Protein AF-A0A843DAU1-F1 (afdb_monomer_lite)

Structure (mmCIF, N/CA/C/O backbone):
data_AF-A0A843DAU1-F1
#
_entry.id   AF-A0A843DAU1-F1
#
loop_
_atom_site.group_PDB
_atom_site.id
_atom_site.type_symbol
_atom_site.label_atom_id
_atom_site.label_alt_id
_atom_site.label_comp_id
_atom_site.label_asym_id
_atom_site.label_entity_id
_atom_site.label_seq_id
_atom_site.pdbx_PDB_ins_code
_atom_site.Cartn_x
_atom_site.Cartn_y
_atom_site.Cartn_z
_atom_site.occupancy
_atom_site.B_iso_or_equiv
_atom_site.auth_seq_id
_atom_site.auth_comp_id
_atom_site.auth_asym_id
_atom_site.auth_atom_id
_atom_site.pdbx_PDB_model_num
ATOM 1 N N . GLN A 1 1 ? 5.925 8.953 -1.052 1.00 65.69 1 GLN A N 1
ATOM 2 C CA . GLN A 1 1 ? 5.528 7.533 -1.038 1.00 65.69 1 GLN A CA 1
ATOM 3 C C . GLN A 1 1 ? 5.490 7.031 0.390 1.00 65.69 1 GLN A C 1
ATOM 5 O O . GLN A 1 1 ? 6.469 7.208 1.109 1.00 65.69 1 GLN A O 1
ATOM 10 N N . THR A 1 2 ? 4.393 6.396 0.791 1.00 75.38 2 THR A N 1
ATOM 11 C CA . THR A 1 2 ? 4.360 5.571 2.000 1.00 75.38 2 THR A CA 1
ATOM 12 C C . THR A 1 2 ? 3.882 4.187 1.604 1.00 75.38 2 THR A C 1
ATOM 14 O O . THR A 1 2 ? 2.744 4.015 1.172 1.00 75.38 2 THR A O 1
ATOM 17 N N . GLU A 1 3 ? 4.768 3.208 1.730 1.00 75.12 3 GLU A N 1
ATOM 18 C CA . GLU A 1 3 ? 4.460 1.812 1.466 1.00 75.12 3 GLU A CA 1
ATOM 19 C C . GLU A 1 3 ? 4.422 1.049 2.784 1.00 75.12 3 GLU A C 1
ATOM 21 O O . GLU A 1 3 ? 5.352 1.128 3.590 1.00 75.12 3 GLU A O 1
ATOM 26 N N . VAL A 1 4 ? 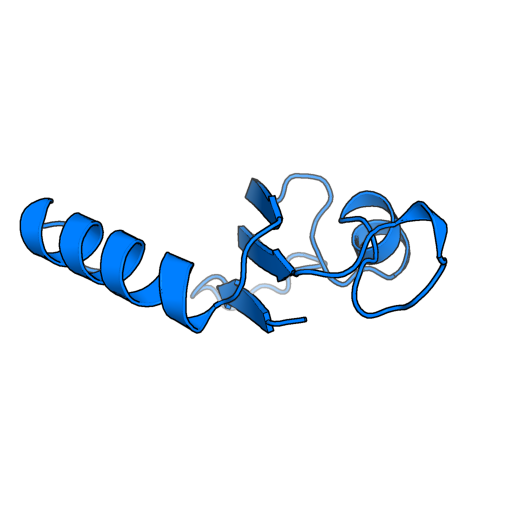3.322 0.340 3.015 1.00 72.88 4 VAL A N 1
ATOM 27 C CA . VAL A 1 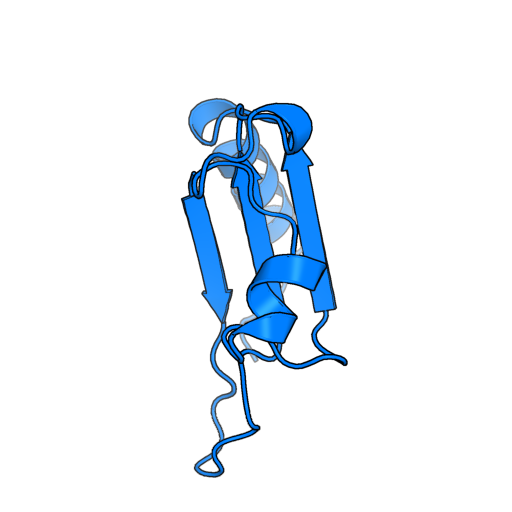4 ? 3.174 -0.555 4.155 1.00 72.88 4 VAL A CA 1
ATOM 28 C C . VAL A 1 4 ? 3.260 -1.975 3.637 1.00 72.88 4 VAL A C 1
ATOM 30 O O . VAL A 1 4 ? 2.445 -2.425 2.829 1.00 72.88 4 VAL A O 1
ATOM 33 N N . ILE A 1 5 ? 4.272 -2.668 4.132 1.00 69.81 5 ILE A N 1
ATOM 34 C CA . ILE A 1 5 ? 4.648 -3.996 3.695 1.00 69.81 5 ILE A CA 1
ATOM 35 C C . ILE A 1 5 ? 4.433 -4.959 4.854 1.00 69.81 5 ILE A C 1
ATOM 37 O O . ILE A 1 5 ? 4.901 -4.716 5.969 1.00 69.81 5 ILE A O 1
ATOM 41 N N . PHE A 1 6 ? 3.761 -6.077 4.584 1.00 62.59 6 PHE A N 1
ATOM 42 C CA . PHE A 1 6 ? 3.529 -7.107 5.590 1.00 62.59 6 PHE A CA 1
ATOM 43 C C . PHE A 1 6 ? 4.346 -8.362 5.253 1.00 62.59 6 PHE A C 1
ATOM 45 O O . PHE A 1 6 ? 4.070 -9.023 4.246 1.00 62.59 6 PHE A O 1
ATOM 52 N N . PRO A 1 7 ? 5.362 -8.710 6.066 1.00 58.59 7 PRO A N 1
ATOM 53 C CA . PRO A 1 7 ? 6.052 -9.983 5.929 1.00 58.59 7 PRO A CA 1
ATOM 54 C C . PRO A 1 7 ? 5.142 -11.125 6.392 1.00 58.59 7 PRO A C 1
ATOM 56 O O . PRO A 1 7 ? 4.356 -10.977 7.330 1.00 58.59 7 PRO A O 1
ATOM 59 N N . LYS A 1 8 ? 5.274 -12.293 5.759 1.00 60.06 8 LYS A N 1
ATOM 60 C CA . LYS A 1 8 ? 4.657 -13.518 6.267 1.00 60.06 8 LYS A CA 1
ATOM 61 C C . LYS A 1 8 ? 5.418 -13.996 7.503 1.00 60.06 8 LYS A C 1
ATOM 63 O O . LYS A 1 8 ? 6.642 -14.010 7.502 1.00 60.06 8 LYS A O 1
ATOM 68 N N . TYR A 1 9 ? 4.695 -14.448 8.524 1.00 58.34 9 TYR A N 1
ATOM 69 C CA . TYR A 1 9 ? 5.241 -14.935 9.801 1.00 58.34 9 TYR A CA 1
ATOM 70 C C . TYR A 1 9 ? 5.934 -16.317 9.746 1.00 58.34 9 TYR A C 1
ATOM 72 O O . TYR A 1 9 ? 6.161 -16.920 10.789 1.00 58.34 9 TYR A O 1
ATOM 80 N N . HIS A 1 10 ? 6.267 -16.846 8.563 1.00 55.75 10 HIS A N 1
ATOM 81 C CA . HIS A 1 10 ? 6.872 -18.177 8.415 1.00 55.75 10 HIS A CA 1
ATOM 82 C C . HIS A 1 10 ? 8.324 -18.098 7.922 1.00 55.75 10 HIS A C 1
ATOM 84 O O . HIS A 1 10 ? 8.615 -17.343 7.000 1.00 55.75 10 HIS A O 1
ATOM 90 N N . ASP A 1 11 ? 9.190 -18.949 8.486 1.00 57.03 11 ASP A N 1
ATOM 91 C CA . ASP A 1 11 ? 10.657 -19.054 8.302 1.00 57.0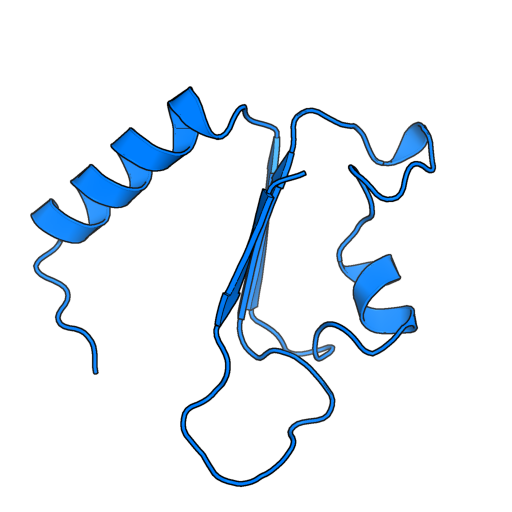3 11 ASP A CA 1
ATOM 92 C C . ASP A 1 11 ? 11.174 -19.336 6.869 1.00 57.03 11 ASP A C 1
ATOM 94 O O . ASP A 1 11 ? 12.360 -19.598 6.664 1.00 57.03 11 ASP A O 1
ATOM 98 N N . HIS A 1 12 ? 10.326 -19.273 5.841 1.00 59.66 12 HIS A N 1
ATOM 99 C CA . HIS A 1 12 ? 10.733 -19.493 4.453 1.00 59.66 12 HIS A CA 1
ATOM 100 C C . HIS A 1 12 ? 10.670 -18.188 3.658 1.00 59.66 12 HIS A C 1
ATOM 102 O O . HIS A 1 12 ? 9.613 -17.573 3.535 1.00 59.66 12 HIS A O 1
ATOM 108 N N . TYR A 1 13 ? 11.803 -17.776 3.081 1.00 62.62 13 TYR A N 1
ATOM 109 C CA . TYR A 1 13 ? 11.871 -16.624 2.183 1.00 62.62 13 TYR A CA 1
ATOM 110 C C . TYR A 1 13 ? 11.053 -16.898 0.911 1.00 62.62 13 TYR A C 1
ATOM 112 O O . TYR A 1 13 ? 11.378 -17.794 0.136 1.00 62.62 13 TYR A O 1
ATOM 120 N N . LEU A 1 14 ? 9.979 -16.131 0.700 1.00 62.31 14 LEU A N 1
ATOM 121 C CA . LEU A 1 14 ? 9.007 -16.345 -0.385 1.00 62.31 14 LEU A CA 1
ATOM 122 C C . LEU A 1 14 ? 9.351 -15.629 -1.700 1.00 62.31 14 LEU A C 1
ATOM 124 O O . LEU A 1 14 ? 8.506 -15.578 -2.592 1.00 62.31 14 LEU A O 1
ATOM 128 N N . GLY A 1 15 ? 10.552 -15.058 -1.826 1.00 70.44 15 GLY A N 1
ATOM 129 C CA . GLY A 1 15 ? 10.937 -14.296 -3.020 1.00 70.44 15 GLY A CA 1
ATOM 130 C C . GLY A 1 15 ? 10.232 -12.941 -3.149 1.00 70.44 15 GLY A C 1
ATOM 131 O O . GLY A 1 15 ? 10.055 -12.461 -4.262 1.00 70.44 15 GLY A O 1
ATOM 132 N N . GLY A 1 16 ? 9.790 -12.357 -2.029 1.00 76.88 16 GLY A N 1
ATOM 133 C CA . GLY A 1 16 ? 9.149 -11.042 -1.972 1.00 76.88 16 GLY A CA 1
ATOM 134 C C . GLY A 1 16 ? 8.031 -10.967 -0.931 1.00 76.88 16 GLY A C 1
ATOM 135 O O . GLY A 1 16 ? 7.663 -11.964 -0.300 1.00 76.88 16 GLY A O 1
ATOM 136 N N . HIS A 1 17 ? 7.486 -9.769 -0.740 1.00 82.00 17 HIS A N 1
ATOM 137 C CA . HIS A 1 17 ? 6.386 -9.526 0.196 1.00 82.00 17 HIS A CA 1
ATOM 138 C C . HIS A 1 17 ? 5.061 -10.149 -0.275 1.00 82.00 17 HIS A C 1
ATOM 140 O O . HIS A 1 17 ? 4.768 -10.163 -1.468 1.00 82.00 17 HIS A O 1
ATOM 146 N N . GLU A 1 18 ? 4.256 -10.678 0.659 1.00 82.62 18 GLU A N 1
ATOM 147 C CA . GLU A 1 18 ? 2.966 -11.336 0.360 1.00 82.62 18 GLU A CA 1
ATOM 148 C C . GLU A 1 18 ? 1.825 -10.320 0.193 1.00 82.62 18 GLU A C 1
ATOM 150 O O . GLU A 1 18 ? 0.899 -10.544 -0.590 1.00 82.62 18 GLU A O 1
ATOM 155 N N . PHE A 1 19 ? 1.922 -9.180 0.884 1.00 85.06 19 PHE A N 1
ATOM 156 C CA . PHE A 1 19 ? 0.988 -8.064 0.781 1.00 85.06 19 PHE A CA 1
ATOM 157 C C . PHE A 1 19 ? 1.746 -6.742 0.667 1.00 85.06 19 PHE A C 1
ATOM 159 O O . PHE A 1 19 ? 2.700 -6.515 1.418 1.00 85.06 19 PHE A O 1
ATOM 166 N N . ALA A 1 20 ? 1.272 -5.865 -0.215 1.00 88.69 20 ALA A N 1
ATOM 167 C CA . ALA A 1 20 ? 1.816 -4.527 -0.401 1.00 88.69 20 ALA A CA 1
ATOM 168 C C . ALA A 1 20 ? 0.685 -3.499 -0.539 1.00 88.69 20 ALA A C 1
ATOM 170 O O . ALA A 1 20 ? -0.243 -3.662 -1.334 1.00 88.69 20 ALA A O 1
ATOM 171 N N . LEU A 1 21 ? 0.745 -2.434 0.255 1.00 90.00 21 LEU A N 1
ATOM 172 C CA . LEU A 1 21 ? -0.201 -1.327 0.195 1.00 90.00 21 LEU A CA 1
ATOM 173 C C . LEU A 1 21 ? 0.579 -0.030 0.050 1.00 90.00 21 LEU A C 1
ATOM 175 O O . LEU A 1 21 ? 1.386 0.305 0.916 1.00 90.00 21 LEU A O 1
ATOM 179 N N . GLN A 1 22 ? 0.325 0.707 -1.024 1.00 91.44 22 GLN A N 1
ATOM 180 C CA . GLN A 1 22 ? 1.031 1.949 -1.302 1.00 91.44 22 GLN A CA 1
ATOM 181 C C . GLN A 1 22 ? 0.058 3.125 -1.300 1.00 91.44 22 GLN A C 1
ATOM 183 O O . GLN A 1 22 ? -0.921 3.135 -2.045 1.00 91.44 22 GLN A O 1
ATOM 188 N N . TYR A 1 23 ? 0.361 4.130 -0.481 1.00 93.12 23 TYR A N 1
ATOM 189 C CA . TYR A 1 23 ? -0.262 5.446 -0.542 1.00 93.12 23 TYR A CA 1
ATOM 190 C C . TYR A 1 23 ? 0.721 6.410 -1.192 1.00 93.12 23 TYR A C 1
ATOM 192 O O . TYR A 1 23 ? 1.857 6.581 -0.724 1.00 93.12 23 TYR A O 1
ATOM 200 N N . THR A 1 24 ? 0.304 7.022 -2.291 1.00 91.94 24 THR A N 1
ATOM 201 C CA . THR A 1 24 ? 1.153 7.962 -3.011 1.00 91.94 24 THR A CA 1
ATOM 202 C C . THR A 1 24 ? 0.343 9.108 -3.589 1.00 91.94 24 THR A C 1
ATOM 204 O O . THR A 1 24 ? -0.802 8.944 -3.984 1.00 91.94 24 THR A O 1
ATOM 207 N N . THR A 1 25 ? 0.934 10.292 -3.622 1.00 91.81 25 THR A N 1
ATOM 208 C CA . THR A 1 25 ? 0.425 11.440 -4.382 1.00 91.81 25 THR A CA 1
ATOM 209 C C . THR A 1 25 ? 1.155 11.592 -5.712 1.00 91.81 25 THR A C 1
ATOM 211 O O . THR A 1 25 ? 0.778 12.430 -6.527 1.00 91.81 25 THR A O 1
ATOM 214 N N . ASP A 1 26 ? 2.197 10.787 -5.925 1.00 89.25 26 ASP A N 1
ATOM 215 C CA . ASP A 1 26 ? 3.029 10.821 -7.114 1.00 89.25 26 ASP A CA 1
ATOM 216 C C . ASP A 1 26 ? 2.462 9.893 -8.187 1.00 89.25 26 ASP A C 1
ATOM 218 O O . ASP A 1 26 ? 1.903 8.837 -7.886 1.00 89.25 26 ASP A O 1
ATOM 222 N N . ALA A 1 27 ? 2.596 10.297 -9.444 1.00 86.12 27 ALA A N 1
ATOM 223 C CA . ALA A 1 27 ? 2.036 9.576 -10.573 1.00 86.12 27 ALA A CA 1
ATOM 224 C C . ALA A 1 27 ? 3.130 8.800 -11.323 1.00 86.12 27 ALA A C 1
ATOM 226 O O . ALA A 1 27 ? 4.220 9.330 -11.546 1.00 86.12 27 ALA A O 1
ATOM 227 N N . PRO A 1 28 ? 2.837 7.580 -11.808 1.00 83.69 28 PRO A N 1
ATOM 228 C CA . PRO A 1 28 ? 3.849 6.707 -12.407 1.00 83.69 28 PRO A CA 1
ATOM 229 C C . PRO A 1 28 ? 4.492 7.285 -13.678 1.00 83.69 28 PRO A C 1
ATOM 231 O O . PRO A 1 28 ? 5.628 6.954 -14.001 1.00 83.69 28 PRO A O 1
ATOM 234 N N . HIS A 1 29 ? 3.807 8.184 -14.397 1.00 84.38 29 HIS A N 1
ATOM 235 C CA . HIS A 1 29 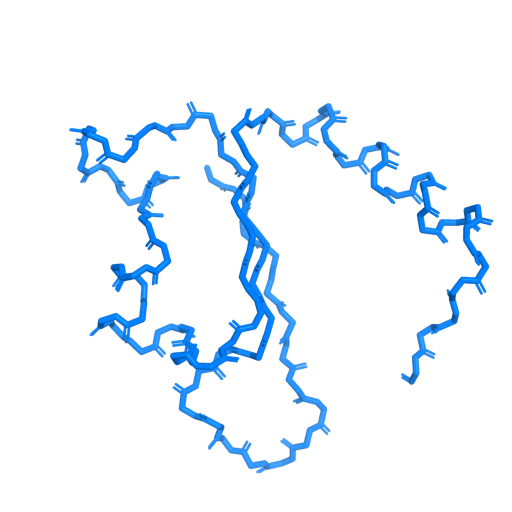? 4.321 8.777 -15.638 1.00 84.38 29 HIS A CA 1
ATOM 236 C C . HIS A 1 29 ? 5.529 9.703 -15.436 1.00 84.38 29 HIS A C 1
ATOM 238 O O . HIS A 1 29 ? 6.238 9.981 -16.401 1.00 84.38 29 HIS A O 1
ATOM 244 N N . TRP A 1 30 ? 5.783 10.169 -14.209 1.00 84.00 30 TRP A N 1
ATOM 245 C CA . TRP A 1 30 ? 6.978 10.953 -13.896 1.00 84.00 30 TRP A CA 1
ATOM 246 C C . TRP A 1 30 ? 8.247 10.096 -13.813 1.00 84.00 30 TRP A C 1
ATOM 248 O O . TRP A 1 30 ? 9.345 10.645 -13.800 1.00 84.00 30 TRP A O 1
ATOM 258 N N . GLY A 1 31 ? 8.115 8.763 -13.756 1.00 82.06 31 GLY A N 1
ATOM 259 C CA . GLY A 1 31 ? 9.249 7.840 -13.650 1.00 82.06 31 GLY A CA 1
ATOM 260 C C . GLY A 1 31 ? 10.017 7.954 -12.328 1.00 82.06 31 GLY A C 1
ATOM 261 O O . GLY A 1 31 ? 11.159 7.511 -12.231 1.00 82.06 31 GLY A O 1
ATOM 262 N N . GLY A 1 32 ? 9.421 8.587 -11.316 1.00 83.75 32 GLY A N 1
ATOM 263 C CA . GLY A 1 32 ? 9.989 8.687 -9.980 1.00 83.75 32 GLY A CA 1
ATOM 264 C C . GLY A 1 32 ? 9.755 7.411 -9.177 1.00 83.75 32 GLY A C 1
ATOM 265 O O . GLY A 1 32 ? 8.683 6.814 -9.243 1.00 83.75 32 GLY A O 1
ATOM 266 N N . LEU A 1 33 ? 10.725 7.041 -8.333 1.00 82.88 33 LEU A N 1
ATOM 267 C CA . LEU A 1 33 ? 10.584 5.896 -7.422 1.00 82.88 33 LEU A CA 1
ATOM 268 C C . LEU A 1 33 ? 9.363 6.043 -6.500 1.00 82.88 33 LEU A C 1
ATOM 270 O O . LEU A 1 33 ? 8.714 5.053 -6.192 1.00 82.88 33 LEU A O 1
ATOM 274 N N . SER A 1 34 ? 9.024 7.284 -6.126 1.00 82.19 34 SER A N 1
ATOM 275 C CA . SER A 1 34 ? 7.902 7.616 -5.241 1.00 82.19 34 SER A CA 1
ATOM 276 C C . SER A 1 34 ? 6.520 7.208 -5.774 1.00 82.19 34 SER A C 1
ATOM 278 O O . SER A 1 34 ? 5.583 7.027 -4.989 1.00 82.19 34 SER A O 1
ATOM 280 N N . GLY A 1 35 ? 6.381 7.096 -7.094 1.00 82.00 35 GLY A N 1
ATOM 281 C CA . GLY A 1 35 ? 5.157 6.697 -7.787 1.00 82.00 35 GLY A CA 1
ATOM 282 C C . GLY A 1 35 ? 5.313 5.392 -8.564 1.00 82.00 35 GLY A C 1
ATOM 283 O O . GLY A 1 35 ? 4.491 5.131 -9.444 1.00 82.00 35 GLY A O 1
ATOM 284 N N . CYS A 1 36 ? 6.360 4.599 -8.289 1.00 86.50 36 CYS A N 1
ATOM 285 C CA . CYS A 1 36 ? 6.620 3.376 -9.042 1.00 86.50 36 CYS A CA 1
ATOM 286 C C . CYS A 1 36 ? 5.434 2.411 -8.940 1.00 86.50 36 CYS A C 1
ATOM 288 O O . CYS A 1 36 ? 4.795 2.270 -7.889 1.00 86.50 36 CYS A O 1
ATOM 290 N N . THR A 1 37 ? 5.143 1.738 -10.050 1.00 89.12 37 THR A N 1
ATOM 291 C CA . THR A 1 37 ? 4.097 0.710 -10.091 1.00 89.12 37 THR A CA 1
ATOM 292 C C . THR A 1 37 ? 4.553 -0.539 -9.344 1.00 89.12 37 THR A C 1
ATOM 294 O O . THR A 1 37 ? 5.750 -0.775 -9.166 1.00 89.12 37 THR A O 1
ATOM 297 N N . PHE A 1 38 ? 3.613 -1.379 -8.919 1.00 89.44 38 PHE A N 1
ATOM 298 C CA . PHE A 1 38 ? 3.991 -2.656 -8.317 1.00 89.44 38 PHE A CA 1
ATOM 299 C C . PHE A 1 38 ? 4.606 -3.615 -9.331 1.00 89.44 38 PHE A C 1
ATOM 301 O O . PHE A 1 38 ? 5.428 -4.441 -8.962 1.00 89.44 38 PHE A O 1
ATOM 308 N N . GLU A 1 39 ? 4.249 -3.513 -10.608 1.00 88.62 39 GLU A N 1
ATOM 309 C CA . GLU A 1 39 ? 4.882 -4.277 -11.682 1.00 88.62 39 GLU A CA 1
ATOM 310 C C . GLU A 1 39 ? 6.384 -3.967 -11.764 1.00 88.62 39 GLU A C 1
ATOM 312 O O . GLU A 1 39 ? 7.203 -4.870 -11.937 1.00 88.62 39 GLU A O 1
ATOM 317 N N . GLU A 1 40 ? 6.752 -2.701 -11.565 1.00 88.19 40 GLU A N 1
ATOM 318 C CA . GLU A 1 40 ? 8.144 -2.267 -11.477 1.00 88.19 40 GLU A CA 1
ATOM 319 C C . GLU A 1 40 ? 8.828 -2.797 -10.205 1.00 88.19 40 GLU A C 1
ATOM 321 O O . GLU A 1 40 ? 9.920 -3.358 -10.289 1.00 88.19 40 GLU A O 1
ATOM 326 N N . GLY A 1 41 ? 8.164 -2.724 -9.046 1.00 86.56 41 GLY A N 1
ATOM 327 C CA . GLY A 1 41 ? 8.669 -3.297 -7.791 1.00 86.56 41 GLY A CA 1
ATOM 328 C C . GLY A 1 41 ? 8.917 -4.812 -7.858 1.00 86.56 41 GLY A C 1
ATOM 329 O O . GLY A 1 41 ? 9.968 -5.300 -7.420 1.00 86.56 41 GLY A O 1
ATOM 330 N N . ILE A 1 42 ? 8.016 -5.546 -8.519 1.00 89.00 42 ILE A N 1
ATOM 331 C CA . ILE A 1 42 ? 8.128 -6.990 -8.764 1.00 89.00 42 ILE A CA 1
ATOM 332 C C . ILE A 1 42 ? 9.340 -7.297 -9.645 1.00 89.00 42 ILE A C 1
ATOM 334 O O . ILE A 1 42 ? 10.034 -8.284 -9.402 1.00 89.00 42 ILE A O 1
ATOM 338 N N . SER A 1 43 ? 9.646 -6.447 -10.631 1.00 88.00 43 SER A N 1
ATOM 339 C CA . SER A 1 43 ? 10.825 -6.632 -11.492 1.00 88.00 43 SER A CA 1
ATOM 340 C C . SER A 1 43 ? 12.148 -6.602 -10.714 1.00 88.00 43 SER A C 1
ATOM 342 O O . SER A 1 43 ? 13.135 -7.203 -11.138 1.00 88.00 43 SER A O 1
ATOM 344 N N . TRP A 1 44 ? 12.152 -5.955 -9.545 1.00 87.50 44 TRP A N 1
ATOM 345 C CA . TRP A 1 44 ? 13.292 -5.886 -8.631 1.00 87.50 44 TRP A CA 1
ATOM 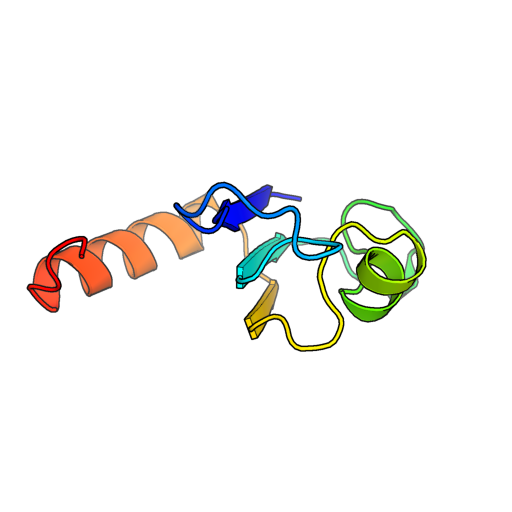346 C C . TRP A 1 44 ? 13.248 -6.938 -7.516 1.00 87.50 44 TRP A C 1
ATOM 348 O O . TRP A 1 44 ? 14.172 -7.005 -6.707 1.00 87.50 44 TRP A O 1
ATOM 358 N N . GLY A 1 45 ? 12.185 -7.743 -7.447 1.00 83.00 45 GLY A N 1
ATOM 359 C CA . GLY A 1 45 ? 11.984 -8.749 -6.404 1.00 83.00 45 GLY A CA 1
ATOM 360 C C . GLY A 1 45 ? 11.578 -8.181 -5.040 1.00 83.00 45 GLY A C 1
ATOM 361 O O . GLY A 1 45 ? 11.754 -8.864 -4.030 1.00 83.00 45 GLY A O 1
ATOM 362 N N . LYS A 1 46 ? 11.057 -6.945 -4.979 1.00 82.81 46 LYS A N 1
ATOM 363 C CA . LYS A 1 46 ? 10.527 -6.374 -3.728 1.00 82.81 46 LYS A CA 1
ATOM 364 C C . LYS A 1 46 ? 9.245 -7.098 -3.316 1.00 82.81 46 LYS A C 1
ATOM 366 O O . LYS A 1 46 ? 9.137 -7.638 -2.214 1.00 82.81 46 LYS A O 1
ATOM 371 N N . GLU A 1 47 ? 8.285 -7.179 -4.227 1.00 86.94 47 GLU A N 1
ATOM 372 C CA . GLU A 1 47 ? 7.021 -7.873 -4.024 1.00 86.94 47 GLU A CA 1
ATOM 373 C C . GLU A 1 47 ? 6.990 -9.170 -4.828 1.00 86.94 47 GLU A C 1
ATOM 375 O O . GLU A 1 47 ? 7.534 -9.280 -5.928 1.00 86.94 47 GLU A O 1
ATOM 380 N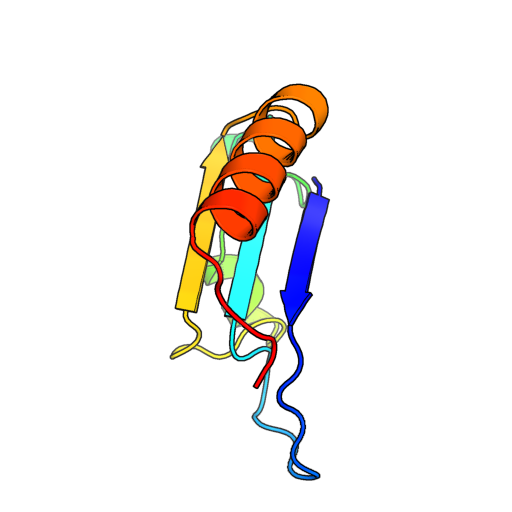 N . ARG A 1 48 ? 6.305 -10.176 -4.287 1.00 86.56 48 ARG A N 1
ATOM 381 C CA . ARG A 1 48 ? 6.078 -11.425 -5.011 1.00 86.56 48 ARG A CA 1
ATOM 382 C C . ARG A 1 48 ? 5.102 -11.174 -6.180 1.00 86.56 48 ARG A C 1
ATOM 384 O O . ARG A 1 48 ? 4.146 -10.414 -5.993 1.00 86.56 48 ARG A O 1
ATOM 391 N N . PRO A 1 49 ? 5.229 -11.839 -7.344 1.00 86.31 49 PRO A N 1
ATOM 392 C CA . PRO A 1 49 ? 4.260 -11.695 -8.438 1.00 86.31 49 PRO A CA 1
ATOM 393 C C . PRO A 1 49 ? 2.807 -11.972 -8.014 1.00 86.31 49 PRO A C 1
ATOM 395 O O . PRO A 1 49 ? 1.902 -11.205 -8.353 1.00 86.31 49 PRO A O 1
ATOM 398 N N . GLU A 1 50 ? 2.594 -13.000 -7.183 1.00 86.31 50 GLU A N 1
ATOM 399 C CA . GLU A 1 50 ? 1.283 -13.375 -6.626 1.00 86.31 50 GLU A CA 1
ATOM 400 C C . GLU A 1 50 ? 0.898 -12.605 -5.348 1.00 86.31 50 GLU A C 1
ATOM 402 O O . GLU A 1 50 ? -0.077 -12.959 -4.682 1.00 86.31 50 GLU A O 1
ATOM 407 N N . SER A 1 51 ? 1.658 -11.572 -4.972 1.00 86.12 51 SER A N 1
ATOM 408 C CA . SER A 1 51 ? 1.328 -10.733 -3.817 1.00 86.12 51 SER A CA 1
ATOM 409 C C . SER A 1 51 ? -0.006 -10.016 -4.009 1.00 86.12 51 SER A C 1
ATOM 411 O O . SER A 1 51 ? -0.366 -9.600 -5.119 1.00 86.12 51 SER A O 1
ATOM 413 N N . ARG A 1 52 ? -0.744 -9.836 -2.908 1.00 88.44 52 ARG A N 1
ATOM 414 C CA . ARG A 1 52 ? -1.916 -8.956 -2.903 1.00 88.44 52 ARG A CA 1
ATOM 415 C C . ARG A 1 52 ? -1.441 -7.518 -2.762 1.00 88.44 52 ARG A C 1
ATOM 417 O O . ARG A 1 52 ? -0.914 -7.134 -1.721 1.00 88.44 52 ARG A O 1
ATOM 424 N N . LYS A 1 53 ? -1.646 -6.739 -3.814 1.00 89.31 53 LYS A N 1
ATOM 425 C CA . LYS A 1 53 ? -1.111 -5.389 -3.959 1.00 89.31 53 LYS A CA 1
ATOM 426 C C . LYS A 1 53 ? -2.217 -4.386 -4.261 1.00 89.31 53 LYS A C 1
ATOM 428 O O . LYS A 1 53 ? -3.112 -4.684 -5.050 1.00 89.31 53 LYS A O 1
ATOM 433 N N . LEU A 1 54 ? -2.171 -3.219 -3.622 1.00 91.56 54 LEU A N 1
ATOM 434 C CA . LEU A 1 54 ? -3.114 -2.127 -3.872 1.00 91.56 54 LEU A CA 1
ATOM 435 C C . LEU A 1 54 ? -2.425 -0.765 -3.750 1.00 91.56 54 LEU A C 1
ATOM 437 O O . LEU A 1 54 ? -1.698 -0.510 -2.791 1.00 91.56 54 LEU A O 1
ATOM 441 N N . GLN A 1 55 ? -2.647 0.097 -4.742 1.00 90.62 55 GLN A N 1
ATOM 442 C CA . GLN A 1 55 ? -2.107 1.454 -4.801 1.00 90.62 55 GLN A CA 1
ATOM 443 C C . GLN A 1 55 ? -3.268 2.439 -4.673 1.00 90.62 55 GLN A C 1
ATOM 445 O O . GLN A 1 55 ? -4.272 2.325 -5.377 1.00 90.62 55 GLN A O 1
ATOM 450 N N . CYS A 1 56 ? -3.144 3.394 -3.757 1.00 91.25 56 CYS A N 1
ATOM 451 C CA . CYS A 1 56 ? -4.119 4.446 -3.521 1.00 91.25 56 CYS A CA 1
ATOM 452 C C . CYS A 1 56 ? -3.465 5.805 -3.785 1.00 91.25 56 CYS A C 1
ATOM 454 O O . CYS A 1 56 ? -2.500 6.176 -3.111 1.00 91.25 56 CYS A O 1
ATOM 456 N N . PHE A 1 57 ? -4.009 6.546 -4.754 1.00 92.38 57 PHE A N 1
ATOM 457 C CA . PHE A 1 57 ? -3.559 7.898 -5.075 1.00 92.38 57 PHE A CA 1
ATOM 458 C C . PHE A 1 57 ? -4.151 8.909 -4.089 1.00 92.38 57 PHE A C 1
ATOM 460 O O . PHE A 1 57 ? -5.164 9.553 -4.363 1.00 92.38 57 PHE A O 1
ATOM 467 N N . CYS A 1 58 ? -3.573 8.977 -2.893 1.00 92.06 58 CYS A N 1
ATOM 468 C CA . CYS A 1 58 ? -4.045 9.812 -1.797 1.00 92.06 58 CYS A CA 1
ATOM 469 C C . CYS A 1 58 ? -2.897 10.148 -0.838 1.00 92.06 58 CYS A C 1
ATOM 471 O O . CYS A 1 58 ? -1.952 9.372 -0.677 1.00 92.06 58 CYS A O 1
ATOM 473 N N . ASP A 1 59 ? -3.004 11.292 -0.165 1.00 92.69 59 ASP A N 1
ATOM 474 C CA . ASP A 1 59 ? -2.112 11.632 0.936 1.00 92.69 59 ASP A CA 1
ATOM 475 C C . ASP A 1 59 ? -2.377 10.721 2.147 1.00 92.69 59 ASP A C 1
ATOM 477 O O . ASP A 1 59 ? -3.525 10.447 2.517 1.00 92.69 59 ASP A O 1
ATOM 481 N N . ILE A 1 60 ? -1.304 10.259 2.791 1.00 91.88 60 ILE A N 1
ATOM 482 C CA . ILE A 1 60 ? -1.393 9.339 3.927 1.00 91.88 60 ILE A CA 1
ATOM 483 C C . ILE A 1 60 ? -2.159 9.942 5.110 1.00 91.88 60 ILE A C 1
ATOM 485 O O . ILE A 1 60 ? -2.842 9.214 5.827 1.00 91.88 60 ILE A O 1
ATOM 489 N N . THR A 1 61 ? -2.105 11.263 5.296 1.00 93.88 61 THR A N 1
ATOM 490 C CA . THR A 1 61 ? -2.820 11.962 6.375 1.00 93.88 61 THR A CA 1
ATOM 491 C C . THR A 1 61 ? -4.339 11.870 6.230 1.00 93.88 61 THR A C 1
ATOM 493 O O . THR A 1 61 ? -5.052 11.935 7.230 1.00 93.88 61 THR A O 1
ATOM 496 N N . ILE A 1 62 ? -4.835 11.650 5.009 1.00 94.88 62 ILE A N 1
ATOM 497 C CA . ILE A 1 62 ? -6.255 11.440 4.707 1.00 94.88 62 ILE A CA 1
ATOM 498 C C . ILE A 1 62 ? -6.596 9.950 4.780 1.00 94.88 62 ILE A C 1
ATOM 500 O O . ILE A 1 62 ? -7.584 9.561 5.405 1.00 94.88 62 ILE A O 1
ATOM 504 N N . ALA A 1 63 ? -5.786 9.105 4.141 1.00 93.81 63 ALA A N 1
ATOM 505 C CA . ALA A 1 63 ? -6.102 7.688 3.999 1.00 93.81 63 ALA A CA 1
ATOM 506 C C . ALA A 1 63 ? -5.957 6.904 5.316 1.00 93.81 63 ALA A C 1
ATOM 508 O O . ALA A 1 63 ? -6.784 6.043 5.629 1.00 93.81 63 ALA A O 1
ATOM 509 N N . LEU A 1 64 ? -4.932 7.214 6.117 1.00 92.88 64 LEU A N 1
ATOM 510 C CA . LEU A 1 64 ? -4.600 6.454 7.321 1.00 92.88 64 LEU A CA 1
ATOM 511 C C . LEU A 1 64 ? -5.701 6.497 8.399 1.00 92.88 64 LEU A C 1
ATOM 513 O O . LEU A 1 64 ? -6.039 5.424 8.911 1.00 92.88 64 LEU A O 1
ATOM 517 N N . PRO A 1 65 ? -6.313 7.651 8.741 1.00 95.06 65 PRO A N 1
ATOM 518 C CA . PRO A 1 65 ? -7.418 7.685 9.702 1.00 95.06 65 PRO A CA 1
ATOM 519 C C . PRO A 1 65 ? -8.633 6.863 9.257 1.00 95.06 65 PRO A C 1
ATOM 521 O O . PRO A 1 65 ? -9.239 6.176 10.079 1.00 95.06 65 PRO A O 1
ATOM 524 N N . ILE A 1 66 ? -8.967 6.886 7.962 1.00 95.25 66 ILE A N 1
ATOM 525 C CA . ILE A 1 66 ? -10.104 6.140 7.400 1.00 95.25 66 ILE A CA 1
ATOM 526 C C . ILE A 1 66 ? -9.861 4.638 7.536 1.00 95.25 66 ILE A C 1
ATOM 528 O O . ILE A 1 66 ? -10.704 3.916 8.069 1.00 95.25 66 ILE A O 1
ATOM 532 N N . VAL A 1 67 ? -8.692 4.171 7.096 1.00 93.31 67 VAL A N 1
ATOM 533 C CA . VAL A 1 67 ? -8.339 2.747 7.144 1.00 93.31 67 VAL A CA 1
ATOM 534 C C . VAL A 1 67 ? -8.236 2.259 8.585 1.00 93.31 67 VAL A C 1
ATOM 536 O O . VAL A 1 67 ? -8.770 1.203 8.912 1.00 93.31 67 VAL A O 1
ATOM 539 N N . THR A 1 68 ? -7.637 3.052 9.474 1.00 93.31 68 THR A N 1
ATOM 540 C CA . THR A 1 68 ? -7.543 2.714 10.902 1.00 93.31 68 THR A CA 1
ATOM 541 C C . THR A 1 68 ? -8.928 2.619 11.544 1.00 93.31 68 THR A C 1
ATOM 543 O O . THR A 1 68 ? -9.213 1.647 12.240 1.00 93.31 68 THR A O 1
ATOM 546 N N . SER A 1 69 ? -9.815 3.581 11.270 1.00 96.06 69 SER A N 1
ATOM 547 C CA . SER A 1 69 ? -11.197 3.568 11.761 1.00 96.06 69 SER A CA 1
ATOM 548 C C . SER A 1 69 ? -11.968 2.343 11.262 1.00 96.06 69 SER A C 1
ATOM 550 O O . SER A 1 69 ? -12.600 1.644 12.054 1.00 96.06 69 SER A O 1
ATOM 552 N N . ALA A 1 70 ? -11.851 2.017 9.972 1.00 94.44 70 ALA A N 1
ATOM 553 C CA . ALA A 1 70 ? -12.486 0.843 9.382 1.00 94.44 70 ALA A CA 1
ATOM 554 C C . ALA A 1 70 ? -11.979 -0.468 10.004 1.00 94.44 70 ALA A C 1
ATOM 556 O O . ALA A 1 70 ? -12.780 -1.349 10.314 1.00 94.44 70 ALA A O 1
ATOM 557 N N . LEU A 1 71 ? -10.669 -0.588 10.241 1.00 92.38 71 LEU A N 1
ATOM 558 C CA . LEU A 1 71 ? -10.082 -1.759 10.896 1.00 92.38 71 LEU A CA 1
ATOM 559 C C . LEU A 1 71 ? -10.604 -1.922 12.328 1.00 92.38 71 LEU A C 1
ATOM 561 O O . LEU A 1 71 ? -11.038 -3.016 12.687 1.00 92.38 71 LEU A O 1
ATOM 565 N N . ILE A 1 72 ? -10.645 -0.840 13.112 1.00 94.25 72 ILE A N 1
ATOM 566 C CA . ILE A 1 72 ? -11.197 -0.856 14.475 1.00 94.25 72 ILE A CA 1
ATOM 567 C C . ILE A 1 72 ? -12.679 -1.255 14.452 1.00 94.25 72 ILE A C 1
ATOM 569 O O . ILE A 1 72 ? -13.086 -2.148 15.194 1.00 94.25 72 ILE A O 1
ATOM 573 N N . ALA A 1 73 ? -13.477 -0.642 13.573 1.00 95.62 73 ALA A N 1
ATOM 574 C CA . ALA A 1 73 ? -14.910 -0.910 13.456 1.00 95.62 73 ALA A CA 1
ATOM 575 C C . ALA A 1 73 ? -15.218 -2.338 12.976 1.00 95.62 73 ALA A C 1
ATOM 577 O O . ALA A 1 73 ? -16.210 -2.928 13.395 1.00 95.62 73 ALA A O 1
ATOM 578 N N . SER A 1 74 ? -14.363 -2.910 12.125 1.00 93.88 74 SER A N 1
ATOM 579 C CA . SER A 1 74 ? -14.534 -4.271 11.601 1.00 93.88 74 SER A CA 1
ATOM 580 C C . SER A 1 74 ? -14.334 -5.371 12.651 1.00 93.88 74 SER A C 1
ATOM 582 O O . SER A 1 74 ? -14.697 -6.519 12.404 1.00 93.88 74 SER A O 1
ATOM 584 N N . GLY A 1 75 ? -13.745 -5.052 13.811 1.00 89.62 75 GLY A N 1
ATOM 585 C CA . GLY A 1 75 ? -13.478 -6.025 14.873 1.00 89.62 75 GLY A CA 1
ATOM 586 C C . GLY A 1 75 ? -12.490 -7.131 14.479 1.00 89.62 75 GLY A C 1
ATOM 587 O O . GLY A 1 75 ? -12.400 -8.147 15.173 1.00 89.62 75 GLY A O 1
ATOM 588 N N . VAL A 1 76 ? -11.758 -6.959 13.372 1.00 87.25 76 VAL A N 1
ATOM 589 C CA . VAL A 1 76 ? -10.782 -7.936 12.883 1.00 87.25 76 VAL A CA 1
ATOM 590 C C . VAL A 1 76 ? -9.650 -8.060 13.898 1.00 87.25 76 VAL A C 1
ATOM 592 O O . VAL A 1 76 ? -8.986 -7.085 14.249 1.00 87.25 76 VAL A O 1
ATOM 595 N N . LYS A 1 77 ? -9.420 -9.282 14.378 1.00 82.06 77 LYS A N 1
ATOM 596 C CA . LYS A 1 77 ? -8.279 -9.597 15.237 1.00 82.06 77 LYS A CA 1
ATOM 597 C C . LYS A 1 77 ? -7.087 -9.959 14.366 1.00 82.06 77 LYS A C 1
ATOM 599 O O . LYS A 1 77 ? -7.237 -10.643 13.356 1.00 82.06 77 LYS A O 1
ATOM 604 N N . ARG A 1 78 ? -5.903 -9.505 14.773 1.00 73.50 78 ARG A N 1
ATOM 605 C CA . ARG A 1 78 ? -4.647 -9.973 14.186 1.00 73.50 78 ARG A CA 1
ATOM 606 C C . ARG A 1 78 ? -4.576 -11.491 14.399 1.00 73.50 78 ARG A C 1
ATOM 608 O O . ARG A 1 78 ? -4.745 -11.932 15.535 1.00 73.50 78 ARG A O 1
ATOM 615 N N . ALA A 1 79 ? -4.441 -12.234 13.301 1.00 60.81 79 ALA A N 1
ATOM 616 C CA . ALA A 1 79 ? -4.280 -13.686 13.309 1.00 60.81 79 ALA A CA 1
ATOM 617 C C . ALA A 1 79 ? -2.933 -14.092 13.917 1.00 60.81 79 ALA A C 1
ATOM 619 O O . ALA A 1 79 ? -1.975 -13.291 13.786 1.00 60.81 79 ALA A O 1
#

pLDDT: mean 83.59, std 11.04, range [55.75, 96.06]

Foldseek 3Di:
DDKDFDADPDPDDPLETQEIEEEALDDCVVVDPRHPDVVRVVVVSHHPPNHHYDYDNDDCVVVVVVVVVCVVVVPDDDD

Sequence (79 aa):
QTEVIFPKYHDHYLGGHEFALQYTTDAPHWGGLSGCTFEEGISWGKERPESRKLQCFCDITIALPIVTSALIASGVKRA

Radius of gyration: 13.91 Å; chains: 1; bounding box: 28×32×31 Å

Secondary structure (DSSP, 8-state):
-EEEEE--SSSS--SSEEEEEEEESS-GGG--GGG--HHHHHHTTSEEEEEEEEEEES-HHHHHHHHHHHHHHHTPPP-